Protein AF-A0A671Z4H8-F1 (afdb_monomer)

Mean predicted aligned error: 11.46 Å

Foldseek 3Di:
DPVPDDLVVVCVVVVHDSVLSVVQVVCCVVPVDSDDDDDPDDDDLDDPVLLVVLQVVCVVVVPDALVNSQVVSCVPPVRHDDSVVSVVSCVVVVNDDDDDDDDDDDDPVNVVVLVVVLVVCVPPDPVRVVVVVVVDPDPVVVVVVVVSVPD

Sequence (151 aa):
LLVGGRQSDVARELGVSQSVISRLASRHRTTGRVRDRPRSGAPRVTDRNDDQYLRTYALRHRYATATQLQAQLRDVRGTRVSRQTIRNRLHRFGLNARRPLQVTPLTPRHRRERLQWAQDHVTWTMQQWSTVLRAHTSAKAKLLLFFVVNI

InterPro domains:
  IPR002492 Transposase, Tc1-like [PF01498] (53-122)
  IPR009057 Homedomain-like superfamily [SSF46689] (4-94)

Organism: Sparus aurata (NCBI:txid8175)

Structure (mmCIF, N/CA/C/O backbone):
data_AF-A0A671Z4H8-F1
#
_entry.id   AF-A0A671Z4H8-F1
#
loop_
_atom_site.group_PDB
_atom_site.id
_atom_site.type_symbol
_atom_site.label_atom_id
_atom_site.label_alt_id
_atom_site.label_comp_id
_atom_site.label_asym_id
_atom_site.label_entity_id
_atom_site.label_seq_id
_atom_site.pdbx_PDB_ins_code
_atom_site.Cartn_x
_atom_site.Cartn_y
_atom_site.Cartn_z
_atom_site.occupancy
_atom_site.B_iso_or_equiv
_atom_site.auth_seq_id
_atom_site.auth_comp_id
_atom_site.auth_asym_id
_atom_site.auth_atom_id
_atom_site.pdbx_PDB_model_num
ATOM 1 N N . LEU A 1 1 ? -35.392 -28.231 21.458 1.00 50.38 1 LEU A N 1
ATOM 2 C CA . LEU A 1 1 ? -35.953 -26.998 22.057 1.00 50.38 1 LEU A CA 1
ATOM 3 C C . LEU A 1 1 ? -37.382 -27.317 22.443 1.00 50.38 1 LEU A C 1
ATOM 5 O O . LEU A 1 1 ? -38.138 -27.677 21.552 1.00 50.38 1 LEU A O 1
ATOM 9 N N . LEU A 1 2 ? -37.717 -27.268 23.733 1.00 51.25 2 LEU A N 1
ATOM 10 C CA . LEU A 1 2 ? -39.080 -27.480 24.226 1.00 51.25 2 LEU A CA 1
ATOM 11 C C . LEU A 1 2 ? -40.017 -26.463 23.561 1.00 51.25 2 LEU A C 1
ATOM 13 O O . LEU A 1 2 ? -40.032 -25.281 23.910 1.00 51.25 2 LEU A O 1
ATOM 17 N N . VAL A 1 3 ? -40.732 -26.909 22.531 1.00 57.41 3 VAL A N 1
ATOM 18 C CA . VAL A 1 3 ? -41.680 -26.086 21.782 1.00 57.41 3 VAL A CA 1
ATOM 19 C C . VAL A 1 3 ? -42.832 -25.758 22.732 1.00 57.41 3 VAL A C 1
ATOM 21 O O . VAL A 1 3 ? -43.538 -26.655 23.173 1.00 57.41 3 VAL A O 1
ATOM 24 N N . GLY A 1 4 ? -42.979 -24.480 23.094 1.00 67.38 4 GLY A N 1
ATOM 25 C CA . GLY A 1 4 ? -44.056 -23.997 23.971 1.00 67.38 4 GLY A CA 1
ATOM 26 C C . GLY A 1 4 ? -43.717 -23.856 25.463 1.00 67.38 4 GLY A C 1
ATOM 27 O O . GLY A 1 4 ? -44.588 -23.457 26.231 1.00 67.38 4 GLY A O 1
ATOM 28 N N . GLY A 1 5 ? -42.478 -24.125 25.893 1.00 76.12 5 GLY A N 1
ATOM 29 C CA . GLY A 1 5 ? -42.058 -23.919 27.289 1.00 76.12 5 GLY A CA 1
ATOM 30 C C . GLY A 1 5 ? -41.929 -22.438 27.685 1.00 76.12 5 GLY A C 1
ATOM 31 O O . GLY A 1 5 ? -41.620 -21.580 26.851 1.00 76.12 5 GLY A O 1
ATOM 32 N N . ARG A 1 6 ? -42.127 -22.111 28.973 1.00 88.12 6 ARG A N 1
ATOM 33 C CA . ARG A 1 6 ? -41.884 -20.750 29.489 1.00 88.12 6 ARG A CA 1
ATOM 34 C C . ARG A 1 6 ? -40.391 -20.421 29.394 1.00 88.12 6 ARG A C 1
ATOM 36 O O . ARG A 1 6 ? -39.534 -21.254 29.679 1.00 88.12 6 ARG A O 1
ATOM 43 N N . GLN A 1 7 ? -40.059 -19.174 29.049 1.00 89.81 7 GLN A N 1
ATOM 44 C CA . GLN A 1 7 ? -38.661 -18.735 28.892 1.00 89.81 7 GLN A CA 1
ATOM 45 C C . GLN A 1 7 ? -37.812 -18.938 30.159 1.00 89.81 7 GLN A C 1
ATOM 47 O O . GLN A 1 7 ? -36.605 -19.129 30.055 1.00 89.81 7 GLN A O 1
ATOM 52 N N . SER A 1 8 ? -38.432 -18.894 31.341 1.00 90.44 8 SER A N 1
ATOM 53 C CA . SER A 1 8 ? -37.797 -19.154 32.637 1.00 90.44 8 SER A CA 1
ATOM 54 C C . SER A 1 8 ? -37.326 -20.600 32.799 1.00 90.44 8 SER A C 1
ATOM 56 O O . SER A 1 8 ? -36.265 -20.827 33.372 1.00 90.44 8 SER A O 1
ATOM 58 N N . ASP A 1 9 ? -38.079 -21.569 32.277 1.00 91.44 9 ASP A N 1
ATOM 59 C CA . ASP A 1 9 ? -37.725 -22.988 32.371 1.00 91.44 9 ASP A CA 1
ATOM 60 C C . ASP A 1 9 ? -36.541 -23.304 31.462 1.00 91.44 9 ASP A C 1
ATOM 62 O O . ASP A 1 9 ? -35.562 -23.896 31.907 1.00 91.44 9 ASP A O 1
ATOM 66 N N . VAL A 1 10 ? -36.575 -22.770 30.238 1.00 89.31 10 VAL A N 1
ATOM 67 C CA . VAL A 1 10 ? -35.461 -22.846 29.283 1.00 89.31 10 VAL A CA 1
ATOM 68 C C . VAL A 1 10 ? -34.204 -22.169 29.841 1.00 89.31 10 VAL A C 1
ATOM 70 O O . VAL A 1 10 ? -33.095 -22.662 29.665 1.00 89.31 10 VAL A O 1
ATOM 73 N N . ALA A 1 11 ? -34.359 -21.035 30.531 1.00 92.00 11 ALA A N 1
ATOM 74 C CA . ALA A 1 11 ? -33.248 -20.326 31.160 1.00 92.00 11 ALA A CA 1
ATOM 75 C C . ALA A 1 11 ? -32.591 -21.155 32.278 1.00 92.00 11 ALA A C 1
ATOM 77 O O . ALA A 1 11 ? -31.366 -21.252 32.328 1.00 92.00 11 ALA A O 1
ATOM 78 N N . ARG A 1 12 ? -33.405 -21.789 33.134 1.00 92.44 12 ARG A N 1
ATOM 79 C CA . ARG A 1 12 ? -32.951 -22.665 34.223 1.00 92.44 12 ARG A CA 1
ATOM 80 C C . ARG A 1 12 ? -32.255 -23.922 33.702 1.00 92.44 12 ARG A C 1
ATOM 82 O O . ARG A 1 12 ? -31.196 -24.262 34.213 1.00 92.44 12 ARG A O 1
ATOM 89 N N . GLU A 1 13 ? -32.814 -24.570 32.683 1.00 92.50 13 GLU A N 1
ATOM 90 C CA . GLU A 1 13 ? -32.231 -25.758 32.043 1.00 92.50 13 GLU A CA 1
ATOM 91 C C . GLU A 1 13 ? -30.858 -25.460 31.420 1.00 92.50 13 GLU A C 1
ATOM 93 O O . GLU A 1 13 ? -29.926 -26.247 31.549 1.00 92.50 13 GLU A O 1
ATOM 98 N N . LEU A 1 14 ? -30.713 -24.291 30.787 1.00 90.88 14 LEU A N 1
ATOM 99 C CA . LEU A 1 14 ? -29.473 -23.871 30.128 1.00 90.88 14 LEU A CA 1
ATOM 100 C C . LEU A 1 14 ? -28.490 -23.137 31.057 1.00 90.88 14 LEU A C 1
ATOM 102 O O . LEU A 1 14 ? -27.421 -22.735 30.601 1.00 90.88 14 LEU A O 1
ATOM 106 N N . GLY A 1 15 ? -28.841 -22.914 32.328 1.00 94.25 15 GLY A N 1
ATOM 107 C CA . GLY A 1 15 ? -27.993 -22.194 33.284 1.00 94.25 15 GLY A CA 1
ATOM 108 C C . GLY A 1 15 ? -27.710 -20.733 32.904 1.00 94.25 15 GLY A C 1
ATOM 109 O O . GLY A 1 15 ? -26.665 -20.191 33.257 1.00 94.25 15 GLY A O 1
ATOM 110 N N . VAL A 1 16 ? -28.614 -20.079 32.168 1.00 94.25 16 VAL A N 1
ATOM 111 C CA . VAL A 1 16 ? -28.474 -18.677 31.730 1.00 94.25 16 VAL A CA 1
ATOM 112 C C . VAL A 1 16 ? -29.587 -17.808 32.306 1.00 94.25 16 VAL A C 1
ATOM 114 O O . VAL A 1 16 ? -30.641 -18.293 32.701 1.00 94.25 16 VAL A O 1
ATOM 117 N N . SER A 1 17 ? -29.403 -16.485 32.325 1.00 95.44 17 SER A N 1
ATOM 118 C CA . SER A 1 17 ? -30.490 -15.593 32.752 1.00 95.44 17 SER A CA 1
ATOM 119 C C . SER A 1 17 ? -31.652 -15.593 31.749 1.00 95.44 17 SER A C 1
ATOM 121 O O . SER A 1 17 ? -31.445 -15.602 30.531 1.00 95.44 17 SER A O 1
ATOM 123 N N . GLN A 1 18 ? -32.888 -15.469 32.244 1.00 94.62 18 GLN A N 1
ATOM 124 C CA . GLN A 1 18 ? -34.078 -15.336 31.391 1.00 94.62 18 GLN A CA 1
ATOM 125 C C . GLN A 1 18 ? -33.963 -14.148 30.417 1.00 94.62 18 GLN A C 1
ATOM 127 O O . GLN A 1 18 ? -34.436 -14.230 29.282 1.00 94.62 18 GLN A O 1
ATOM 132 N N . SER A 1 19 ? -33.242 -13.087 30.800 1.00 95.12 19 SER A N 1
ATOM 133 C CA . SER A 1 19 ? -32.981 -11.934 29.932 1.00 95.12 19 SER A CA 1
ATOM 134 C C . SER A 1 19 ? -32.207 -12.299 28.656 1.00 95.12 19 SER A C 1
ATOM 136 O O . SER A 1 19 ? -32.426 -11.692 27.607 1.00 95.12 19 SER A O 1
ATOM 138 N N . VAL A 1 20 ? -31.318 -13.300 28.705 1.00 93.31 20 VAL A N 1
ATOM 139 C CA . VAL A 1 20 ? -30.596 -13.809 27.526 1.00 93.31 20 VAL A CA 1
ATOM 140 C C . VAL A 1 20 ? -31.568 -14.523 26.591 1.00 93.31 20 VAL A C 1
ATOM 142 O O . VAL A 1 20 ? -31.599 -14.205 25.402 1.00 93.31 20 VAL A O 1
ATOM 145 N N . ILE A 1 21 ? -32.422 -15.400 27.128 1.00 93.19 21 ILE A N 1
ATOM 146 C CA . ILE A 1 21 ? -33.457 -16.105 26.357 1.00 93.19 21 ILE A CA 1
ATOM 147 C C . ILE A 1 21 ? -34.421 -15.111 25.702 1.00 93.19 21 ILE A C 1
ATOM 149 O O . ILE A 1 21 ? -34.681 -15.209 24.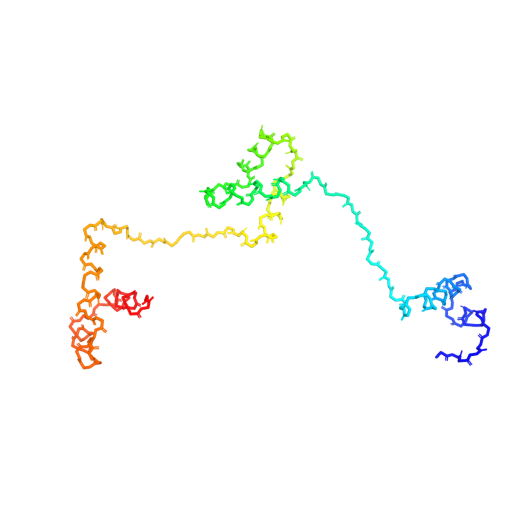505 1.00 93.19 21 ILE A O 1
ATOM 153 N N . SER A 1 22 ? -34.881 -14.099 26.443 1.00 93.12 22 SER A N 1
ATOM 154 C CA . SER A 1 22 ? -35.756 -13.046 25.916 1.00 93.12 22 SER A CA 1
ATOM 155 C C . SER A 1 22 ? -35.089 -12.249 24.788 1.00 93.12 22 SER A C 1
ATOM 157 O O . SER A 1 22 ? -35.673 -12.089 23.713 1.00 93.12 22 SER A O 1
ATOM 159 N N . ARG A 1 23 ? -33.831 -11.808 24.965 1.00 93.00 23 ARG A N 1
ATOM 160 C CA . ARG A 1 23 ? -33.081 -11.090 23.916 1.00 93.00 23 ARG A CA 1
ATOM 161 C C . ARG A 1 23 ? -32.864 -11.952 22.671 1.00 93.00 23 ARG A C 1
ATOM 163 O O . ARG A 1 23 ? -33.007 -11.439 21.561 1.00 93.00 23 ARG A O 1
ATOM 170 N N . LEU A 1 24 ? -32.545 -13.238 22.831 1.00 92.44 24 LEU A N 1
ATOM 171 C CA . LEU A 1 24 ? -32.366 -14.168 21.710 1.00 92.44 24 LEU A CA 1
ATOM 172 C C . LEU A 1 24 ? -33.690 -14.449 20.993 1.00 92.44 24 LEU A C 1
ATOM 174 O O . LEU A 1 24 ? -33.726 -14.396 19.768 1.00 92.44 24 LEU A O 1
ATOM 178 N N . ALA A 1 25 ? -34.784 -14.663 21.728 1.00 91.25 25 ALA A N 1
ATOM 179 C CA . ALA A 1 25 ? -36.113 -14.879 21.162 1.00 91.25 25 ALA A CA 1
ATOM 180 C C . ALA A 1 25 ? -36.633 -13.641 20.416 1.00 91.25 25 ALA A C 1
ATOM 182 O O . ALA A 1 25 ? -37.202 -13.762 19.333 1.00 91.25 25 ALA A O 1
ATOM 183 N N . SER A 1 26 ? -36.429 -12.440 20.963 1.00 92.38 26 SER A N 1
ATOM 184 C CA . SER A 1 26 ? -36.749 -11.179 20.282 1.00 92.38 26 SER A CA 1
ATOM 185 C C . SER A 1 26 ? -35.899 -10.999 19.024 1.00 92.38 26 SER A C 1
ATOM 187 O O . SER A 1 26 ? -36.437 -10.743 17.952 1.00 92.38 26 SER A O 1
ATOM 189 N N . ARG A 1 27 ? -34.582 -11.238 19.108 1.00 91.56 27 ARG A N 1
ATOM 190 C CA . ARG A 1 27 ? -33.682 -11.194 17.945 1.00 91.56 27 ARG A CA 1
ATOM 191 C C . ARG A 1 27 ? -34.110 -12.180 16.856 1.00 91.56 27 ARG A C 1
ATOM 193 O O . ARG A 1 27 ? -34.147 -11.803 15.685 1.00 91.56 27 ARG A O 1
ATOM 200 N N . HIS A 1 28 ? -34.442 -13.411 17.234 1.00 92.38 28 HIS A N 1
ATOM 201 C CA . HIS A 1 28 ? -34.892 -14.445 16.311 1.00 92.38 28 HIS A CA 1
ATOM 202 C C . HIS A 1 28 ? -36.211 -14.062 15.636 1.00 92.38 28 HIS A C 1
ATOM 204 O O . HIS A 1 28 ? -36.308 -14.173 14.422 1.00 92.38 28 HIS A O 1
ATOM 210 N N . ARG A 1 29 ? -37.187 -13.530 16.382 1.00 92.38 29 ARG A N 1
ATOM 211 C CA . ARG A 1 29 ? -38.451 -13.040 15.806 1.00 92.38 29 ARG A CA 1
ATOM 212 C C . ARG A 1 29 ? -38.242 -11.919 14.786 1.00 92.38 29 ARG A C 1
ATOM 214 O O . ARG A 1 29 ? -38.885 -11.930 13.749 1.00 92.38 29 ARG A O 1
ATOM 221 N N . THR A 1 30 ? -37.329 -10.982 15.048 1.00 92.69 30 THR A N 1
ATOM 222 C CA . THR A 1 30 ? -37.086 -9.847 14.139 1.00 92.69 30 THR A CA 1
ATOM 223 C C . THR A 1 30 ? -36.199 -10.200 12.941 1.00 92.69 30 THR A C 1
ATOM 225 O O . THR A 1 30 ? -36.387 -9.654 11.863 1.00 92.69 30 THR A O 1
ATOM 228 N N . THR A 1 31 ? -35.188 -11.060 13.116 1.00 90.94 31 THR A N 1
ATOM 229 C CA . THR A 1 31 ? -34.146 -11.297 12.088 1.00 90.94 31 THR A CA 1
ATOM 230 C C . THR A 1 31 ? -34.029 -12.737 11.595 1.00 90.94 31 THR A C 1
ATOM 232 O O . THR A 1 31 ? -33.198 -13.011 10.733 1.00 90.94 31 THR A O 1
ATOM 235 N N . GLY A 1 32 ? -34.793 -13.675 12.158 1.00 93.00 32 GLY A N 1
ATOM 236 C CA . GLY A 1 32 ? -34.707 -15.108 11.852 1.00 93.00 32 GLY A CA 1
ATOM 237 C C . GLY A 1 32 ? -33.377 -15.760 12.245 1.00 93.00 32 GLY A C 1
ATOM 238 O O . GLY A 1 32 ? -33.100 -16.891 11.860 1.00 93.00 32 GLY A O 1
ATOM 239 N N . ARG A 1 33 ? -32.496 -15.048 12.962 1.00 90.75 33 ARG A N 1
ATOM 240 C CA . ARG A 1 33 ? -31.133 -15.499 13.272 1.00 90.75 33 ARG A CA 1
ATOM 241 C C . ARG A 1 33 ? -30.803 -15.282 14.741 1.00 90.75 33 ARG A C 1
ATOM 243 O O . ARG A 1 33 ? -31.097 -14.237 15.315 1.00 90.75 33 ARG A O 1
ATOM 250 N N . VAL A 1 34 ? -30.126 -16.269 15.324 1.00 89.50 34 VAL A N 1
ATOM 251 C CA . VAL A 1 34 ? -29.651 -16.241 16.721 1.00 89.50 34 VAL A CA 1
ATOM 252 C C . VAL A 1 34 ? -28.143 -15.967 16.805 1.00 89.50 34 VAL A C 1
ATOM 254 O O . VAL A 1 34 ? -27.646 -15.558 17.850 1.00 89.50 34 VAL A O 1
ATOM 257 N N . ARG A 1 35 ? -27.421 -16.127 15.685 1.00 89.81 35 ARG A N 1
ATOM 258 C CA . ARG A 1 35 ? -25.970 -15.917 15.595 1.00 89.81 35 ARG A CA 1
ATOM 259 C C . ARG A 1 35 ? -25.573 -14.492 15.979 1.00 89.81 35 ARG A C 1
ATOM 261 O O . ARG A 1 35 ? -26.336 -13.537 15.794 1.00 89.81 35 ARG A O 1
ATOM 268 N N . ASP A 1 36 ? -24.349 -14.364 16.473 1.00 89.19 36 ASP A N 1
ATOM 269 C CA . ASP A 1 36 ? -23.763 -13.066 16.768 1.00 89.19 36 ASP A CA 1
ATOM 270 C C . ASP A 1 36 ? -23.644 -12.206 15.513 1.00 89.19 36 ASP A C 1
ATOM 272 O O . ASP A 1 36 ? -23.330 -12.677 14.417 1.00 89.19 36 ASP A O 1
ATOM 276 N N . ARG A 1 37 ? -23.917 -10.913 15.689 1.00 86.81 37 ARG A N 1
ATOM 277 C CA . ARG A 1 37 ? -23.733 -9.923 14.633 1.00 86.81 37 ARG A CA 1
ATOM 278 C C . ARG A 1 37 ? -22.259 -9.524 14.577 1.00 86.81 37 ARG A C 1
ATOM 280 O O . ARG A 1 37 ? -21.631 -9.409 15.634 1.00 86.81 37 ARG A O 1
ATOM 287 N N . PRO A 1 38 ? -21.713 -9.255 13.379 1.00 89.81 38 PRO A N 1
ATOM 288 C CA . PRO A 1 38 ? -20.407 -8.629 13.263 1.00 89.81 38 PRO A CA 1
ATOM 289 C C . PRO A 1 38 ? -20.363 -7.354 14.107 1.00 89.81 38 PRO A C 1
ATOM 291 O O . PRO A 1 38 ? -21.267 -6.521 14.040 1.00 89.81 38 PRO A O 1
ATOM 294 N N . ARG A 1 39 ? -19.320 -7.219 14.925 1.00 92.12 39 ARG A N 1
ATOM 295 C CA . ARG A 1 39 ? -19.067 -5.986 15.674 1.00 92.12 39 ARG A CA 1
ATOM 296 C C . ARG A 1 39 ? -18.471 -4.949 14.721 1.00 92.12 39 ARG A C 1
ATOM 298 O O . ARG A 1 39 ? -17.682 -5.311 13.852 1.00 92.12 39 ARG A O 1
ATOM 305 N N . SER A 1 40 ? -18.801 -3.672 14.912 1.00 89.69 40 SER A N 1
ATOM 306 C CA . SER A 1 40 ? -18.345 -2.571 14.045 1.00 89.69 40 SER A CA 1
ATOM 307 C C . SER A 1 40 ? -16.817 -2.420 13.990 1.00 89.69 40 SER A C 1
ATOM 309 O O . SER A 1 40 ? -16.283 -1.926 13.001 1.00 89.69 40 SER A O 1
ATOM 311 N N . GLY A 1 41 ? -16.109 -2.892 15.022 1.00 91.38 41 GLY A N 1
ATOM 312 C CA . GLY A 1 41 ? -14.654 -2.780 15.127 1.00 91.38 41 GLY A CA 1
ATOM 313 C C . GLY A 1 41 ? -14.181 -1.339 15.341 1.00 91.38 41 GLY A C 1
ATOM 314 O O . GLY A 1 41 ? -14.982 -0.415 15.467 1.00 91.38 41 GLY A O 1
ATOM 315 N N . ALA A 1 42 ? -12.861 -1.155 15.408 1.00 90.81 42 ALA A N 1
ATOM 316 C CA . ALA A 1 42 ? -12.258 0.169 15.525 1.00 90.81 42 ALA A CA 1
ATOM 317 C C . ALA A 1 42 ? -12.279 0.913 14.172 1.00 90.81 42 ALA A C 1
ATOM 319 O O . ALA A 1 42 ? -12.040 0.284 13.130 1.00 90.81 42 ALA A O 1
ATOM 320 N N . PRO A 1 43 ? -12.503 2.242 14.167 1.00 91.00 43 PRO A N 1
ATOM 321 C CA . PRO A 1 43 ? -12.365 3.057 12.968 1.00 91.00 43 PRO A CA 1
ATOM 322 C C . PRO A 1 43 ? -10.967 2.949 12.353 1.00 91.00 43 PRO A C 1
ATOM 324 O O . PRO A 1 43 ? -9.964 2.706 13.026 1.00 91.00 43 PRO A O 1
ATOM 327 N N . ARG A 1 44 ? -10.895 3.136 11.036 1.00 92.38 44 ARG A N 1
ATOM 328 C CA . ARG A 1 44 ? -9.632 3.099 10.294 1.00 92.38 44 ARG A CA 1
ATOM 329 C C . ARG A 1 44 ? -8.953 4.463 10.357 1.00 92.38 44 ARG A C 1
ATOM 331 O O . ARG A 1 44 ? -9.613 5.476 10.195 1.00 92.38 44 ARG A O 1
ATOM 338 N N . VAL A 1 45 ? -7.625 4.460 10.479 1.00 95.00 45 VAL A N 1
ATOM 339 C CA . VAL A 1 45 ? -6.797 5.679 10.357 1.00 95.00 45 VAL A CA 1
ATOM 340 C C . VAL A 1 45 ? -6.719 6.182 8.908 1.00 95.00 45 VAL A C 1
ATOM 342 O O . VAL A 1 45 ? -6.533 7.362 8.669 1.00 95.00 45 VAL A O 1
ATOM 345 N N . THR A 1 46 ? -6.830 5.269 7.943 1.00 95.31 46 THR A N 1
ATOM 346 C CA . THR A 1 46 ? -6.744 5.544 6.499 1.00 95.31 46 THR A CA 1
ATOM 347 C C . THR A 1 46 ? -8.130 5.616 5.887 1.00 95.31 46 THR A C 1
ATOM 349 O O . THR A 1 46 ? -8.969 4.749 6.167 1.00 95.31 46 THR A O 1
ATOM 352 N N . ASP A 1 47 ? -8.338 6.612 5.029 1.00 95.75 47 ASP A N 1
ATOM 353 C CA . ASP A 1 47 ? -9.556 6.773 4.242 1.00 95.75 47 ASP A CA 1
ATOM 354 C C . ASP A 1 47 ? -9.442 6.119 2.846 1.00 95.75 47 ASP A C 1
ATOM 356 O O . ASP A 1 47 ? -8.450 5.471 2.496 1.00 95.75 47 ASP A O 1
ATOM 360 N N . ARG A 1 48 ? -10.494 6.254 2.029 1.00 96.12 48 ARG A N 1
ATOM 361 C CA . ARG A 1 48 ? -10.522 5.707 0.661 1.00 96.12 48 ARG A CA 1
ATOM 362 C C . ARG A 1 48 ? -9.485 6.368 -0.252 1.00 96.12 48 ARG A C 1
ATOM 364 O O . ARG A 1 48 ? -8.926 5.702 -1.122 1.00 96.12 48 ARG A O 1
ATOM 371 N N . ASN A 1 49 ? -9.248 7.662 -0.077 1.00 96.88 49 ASN A N 1
ATOM 372 C CA . ASN A 1 49 ? -8.342 8.435 -0.912 1.00 96.88 49 ASN A CA 1
ATOM 373 C C . ASN A 1 49 ? -6.879 8.116 -0.571 1.00 96.88 49 ASN A C 1
ATOM 375 O O . ASN A 1 49 ? -6.036 8.116 -1.464 1.00 96.88 49 ASN A O 1
ATOM 379 N N . ASP A 1 50 ? -6.561 7.852 0.694 1.00 97.06 50 ASP A N 1
ATOM 380 C CA . ASP A 1 50 ? -5.257 7.372 1.154 1.00 97.06 50 ASP A CA 1
ATOM 381 C C . ASP A 1 50 ? -4.967 5.997 0.555 1.00 97.06 50 ASP A C 1
ATOM 383 O O . ASP A 1 50 ? -3.924 5.789 -0.064 1.00 97.06 50 ASP A O 1
ATOM 387 N N . ASP A 1 51 ? -5.923 5.069 0.672 1.00 96.94 51 ASP A N 1
ATOM 388 C CA . ASP A 1 51 ? -5.803 3.718 0.124 1.00 96.94 51 ASP A CA 1
ATOM 389 C C . ASP A 1 51 ? -5.604 3.760 -1.411 1.00 96.94 51 ASP A C 1
ATOM 391 O O . ASP A 1 51 ? -4.765 3.034 -1.956 1.00 96.94 51 ASP A O 1
ATOM 395 N N . GLN A 1 52 ? -6.308 4.657 -2.114 1.00 97.50 52 GLN A N 1
ATOM 396 C CA . GLN A 1 52 ? -6.149 4.850 -3.558 1.00 97.50 52 GLN A CA 1
ATOM 397 C C . GLN A 1 52 ? -4.795 5.476 -3.931 1.00 97.50 52 GLN A C 1
ATOM 399 O O . GLN A 1 52 ? -4.179 5.062 -4.923 1.00 97.50 52 GLN A O 1
ATOM 404 N N . TYR A 1 53 ? -4.312 6.441 -3.144 1.00 97.19 53 TYR A N 1
ATOM 405 C CA . TYR A 1 53 ? -2.982 7.023 -3.319 1.00 97.19 53 TYR A CA 1
ATOM 406 C C . TYR A 1 53 ? -1.900 5.953 -3.163 1.00 97.19 53 TYR A C 1
ATOM 408 O O . TYR A 1 53 ? -1.072 5.789 -4.058 1.00 97.19 53 TYR A O 1
ATOM 416 N N . LEU A 1 54 ? -1.962 5.155 -2.091 1.00 97.12 54 LEU A N 1
ATOM 417 C CA . LEU A 1 54 ? -1.015 4.067 -1.837 1.00 97.12 54 LEU A CA 1
ATOM 418 C C . LEU A 1 54 ? -0.984 3.055 -2.982 1.00 97.12 54 LEU A C 1
ATOM 420 O O . LEU A 1 54 ? 0.096 2.682 -3.44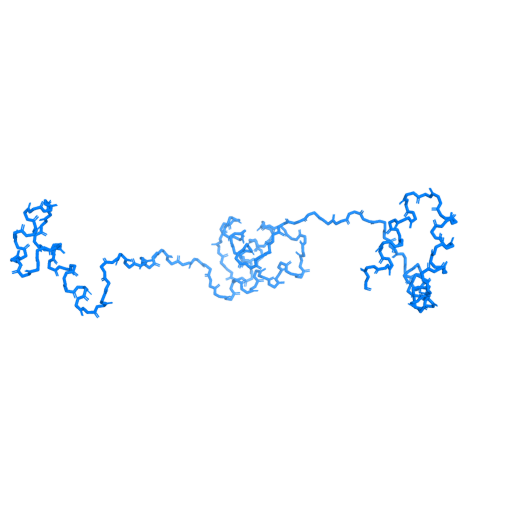1 1.00 97.12 54 LEU A O 1
ATOM 424 N N . ARG A 1 55 ? -2.155 2.642 -3.481 1.00 97.31 55 ARG A N 1
ATOM 425 C CA . ARG A 1 55 ? -2.256 1.723 -4.622 1.00 97.31 55 ARG A CA 1
ATOM 426 C C . ARG A 1 55 ? -1.598 2.307 -5.869 1.00 97.31 55 ARG A C 1
ATOM 428 O O . ARG A 1 55 ? -0.795 1.639 -6.515 1.00 97.31 55 ARG A O 1
ATOM 435 N N . THR A 1 56 ? -1.934 3.549 -6.207 1.00 97.38 56 THR A N 1
ATOM 436 C CA . THR A 1 56 ? -1.430 4.213 -7.417 1.00 97.38 56 THR A CA 1
ATOM 437 C C . THR A 1 56 ? 0.078 4.430 -7.336 1.00 97.38 56 THR A C 1
ATOM 439 O O . THR A 1 56 ? 0.798 4.128 -8.287 1.00 97.38 56 THR A O 1
ATOM 442 N N . TYR A 1 57 ? 0.568 4.891 -6.185 1.00 96.81 57 TYR A N 1
ATOM 443 C CA . TYR A 1 57 ? 1.988 5.114 -5.947 1.00 96.81 57 TYR A CA 1
ATOM 444 C C . TYR A 1 57 ? 2.784 3.807 -6.044 1.00 96.81 57 TYR A C 1
ATOM 446 O O . TYR A 1 57 ? 3.779 3.749 -6.761 1.00 96.81 57 TYR A O 1
ATOM 454 N N . ALA A 1 58 ? 2.314 2.731 -5.402 1.00 95.81 58 ALA A N 1
ATOM 455 C CA . ALA A 1 58 ? 2.963 1.419 -5.462 1.00 95.81 58 ALA A CA 1
ATOM 456 C C . ALA A 1 58 ? 3.013 0.839 -6.887 1.00 95.81 58 ALA A C 1
ATOM 458 O O . ALA A 1 58 ? 3.997 0.207 -7.268 1.00 95.81 58 ALA A O 1
ATOM 459 N N . LEU A 1 59 ? 1.966 1.053 -7.691 1.00 95.44 59 LEU A N 1
ATOM 460 C CA . LEU A 1 59 ? 1.926 0.582 -9.077 1.00 95.44 59 LEU A CA 1
ATOM 461 C C . LEU A 1 59 ? 2.891 1.346 -9.989 1.00 95.44 59 LEU A C 1
ATOM 463 O O . LEU A 1 59 ? 3.486 0.733 -10.876 1.00 95.44 59 LEU A O 1
ATOM 467 N N . ARG A 1 60 ? 3.063 2.655 -9.761 1.00 95.88 60 ARG A N 1
ATOM 468 C CA . ARG A 1 60 ? 4.020 3.500 -10.494 1.00 95.88 60 ARG A CA 1
ATOM 469 C C . ARG A 1 60 ? 5.462 3.224 -10.073 1.00 95.88 60 ARG A C 1
ATOM 471 O O . ARG A 1 60 ? 6.344 3.122 -10.918 1.00 95.88 60 ARG A O 1
ATOM 478 N N . HIS A 1 61 ? 5.692 3.041 -8.777 1.00 94.00 61 HIS A N 1
ATOM 479 C CA . HIS A 1 61 ? 7.012 2.825 -8.193 1.00 94.00 61 HIS A CA 1
ATOM 480 C C . HIS A 1 61 ? 7.104 1.419 -7.598 1.00 94.00 61 HIS A C 1
ATOM 482 O O . HIS A 1 61 ? 7.117 1.241 -6.382 1.00 94.00 61 HIS A O 1
ATOM 488 N N . ARG A 1 62 ? 7.195 0.400 -8.463 1.00 91.38 62 ARG A N 1
ATOM 489 C CA . ARG A 1 62 ? 7.151 -1.019 -8.051 1.00 91.38 62 ARG A CA 1
ATOM 490 C C . ARG A 1 62 ? 8.237 -1.450 -7.058 1.00 91.38 62 ARG A C 1
ATOM 492 O O . ARG A 1 62 ? 8.067 -2.469 -6.397 1.00 91.38 62 ARG A O 1
ATOM 499 N N . TYR A 1 63 ? 9.329 -0.693 -6.950 1.00 91.56 63 TYR A N 1
ATOM 500 C CA . TYR A 1 63 ? 10.432 -0.953 -6.017 1.00 91.56 63 TYR A CA 1
ATOM 501 C C . TYR A 1 63 ? 10.370 -0.111 -4.737 1.00 91.56 63 TYR A C 1
ATOM 503 O O . TYR A 1 63 ? 11.239 -0.244 -3.877 1.00 91.56 63 TYR A O 1
ATOM 511 N N . ALA A 1 64 ? 9.367 0.759 -4.598 1.00 93.69 64 ALA A N 1
ATOM 512 C CA . ALA A 1 64 ? 9.243 1.603 -3.424 1.00 93.69 64 ALA A CA 1
ATOM 513 C C . ALA A 1 64 ? 8.939 0.765 -2.174 1.00 93.69 64 ALA A C 1
ATOM 515 O O . ALA A 1 64 ? 8.084 -0.123 -2.159 1.00 93.69 64 ALA A O 1
ATOM 516 N N . THR A 1 65 ? 9.655 1.062 -1.097 1.00 94.81 65 THR A N 1
ATOM 517 C CA . THR A 1 65 ? 9.525 0.361 0.180 1.00 94.81 65 THR A CA 1
ATOM 518 C C . THR A 1 65 ? 8.341 0.887 0.987 1.00 94.81 65 THR A C 1
ATOM 520 O O . THR A 1 65 ? 7.923 2.036 0.849 1.00 94.81 65 THR A O 1
ATOM 523 N N . ALA A 1 66 ? 7.840 0.079 1.926 1.00 96.06 66 ALA A N 1
ATOM 524 C CA . ALA A 1 66 ? 6.786 0.517 2.845 1.00 96.06 66 ALA A CA 1
ATOM 525 C C . ALA A 1 66 ? 7.180 1.771 3.656 1.00 96.06 66 ALA A C 1
ATOM 527 O O . ALA A 1 66 ? 6.310 2.566 3.995 1.00 96.06 66 ALA A O 1
ATOM 528 N N . THR A 1 67 ? 8.472 1.960 3.949 1.00 97.00 67 THR A N 1
ATOM 529 C CA . THR A 1 67 ? 8.989 3.161 4.627 1.00 97.00 67 THR A CA 1
ATOM 530 C C . THR A 1 67 ? 8.875 4.397 3.735 1.00 97.00 67 THR A C 1
ATOM 532 O O . THR A 1 67 ? 8.414 5.437 4.192 1.00 97.00 67 THR A O 1
ATOM 535 N N . GLN A 1 68 ? 9.234 4.279 2.453 1.00 97.12 68 GLN A N 1
ATOM 536 C CA . GLN A 1 68 ? 9.075 5.371 1.490 1.00 97.12 68 GLN A CA 1
ATOM 537 C C . GLN A 1 68 ? 7.598 5.717 1.300 1.00 97.12 68 GLN A C 1
ATOM 539 O O . GLN A 1 68 ? 7.241 6.883 1.402 1.00 97.12 68 GLN A O 1
ATOM 544 N N . LEU A 1 69 ? 6.718 4.722 1.126 1.00 97.00 69 LEU A N 1
ATOM 545 C CA . LEU A 1 69 ? 5.276 4.974 1.016 1.00 97.00 69 LEU A CA 1
ATOM 546 C C . LEU A 1 69 ? 4.694 5.624 2.275 1.00 97.00 69 LEU A C 1
ATOM 548 O O . LEU A 1 69 ? 3.828 6.483 2.165 1.00 97.00 69 LEU A O 1
ATOM 552 N N . GLN A 1 70 ? 5.158 5.232 3.462 1.00 97.81 70 GLN A N 1
ATOM 553 C CA . GLN A 1 70 ? 4.739 5.843 4.723 1.00 97.81 70 GLN A CA 1
ATOM 554 C C . GLN A 1 70 ? 5.128 7.326 4.785 1.00 97.81 70 GLN A C 1
ATOM 556 O O . GLN A 1 70 ? 4.288 8.153 5.130 1.00 97.81 70 GLN A O 1
ATOM 561 N N . ALA A 1 71 ? 6.381 7.654 4.451 1.00 97.69 71 ALA A N 1
ATOM 562 C CA . ALA A 1 71 ? 6.855 9.036 4.412 1.00 97.69 71 ALA A CA 1
ATOM 563 C C . ALA A 1 71 ? 6.068 9.848 3.376 1.00 97.69 71 ALA A C 1
ATOM 565 O O . ALA A 1 71 ? 5.478 10.863 3.712 1.00 97.69 71 ALA A O 1
ATOM 566 N N . GLN A 1 72 ? 5.936 9.328 2.156 1.00 97.19 72 GLN A N 1
ATOM 567 C CA . GLN A 1 72 ? 5.215 9.991 1.071 1.00 97.19 72 GLN A CA 1
ATOM 568 C C . GLN A 1 72 ? 3.728 10.191 1.374 1.00 97.19 72 GLN A C 1
ATOM 570 O O . GLN A 1 72 ? 3.173 11.232 1.043 1.00 97.19 72 GLN A O 1
ATOM 575 N N . LEU A 1 73 ? 3.065 9.222 2.014 1.00 97.19 73 LEU A N 1
ATOM 576 C CA . LEU A 1 73 ? 1.675 9.389 2.439 1.00 97.19 73 LEU A CA 1
ATOM 577 C C . LEU A 1 73 ? 1.558 10.499 3.487 1.00 97.19 73 LEU A C 1
ATOM 579 O O . LEU A 1 73 ? 0.665 11.335 3.390 1.00 97.19 73 LEU A O 1
ATOM 583 N N . ARG A 1 74 ? 2.469 10.532 4.463 1.00 97.38 74 ARG A N 1
ATOM 584 C CA . ARG A 1 74 ? 2.494 11.592 5.472 1.00 97.38 74 ARG A CA 1
ATOM 585 C C . ARG A 1 74 ? 2.737 12.959 4.836 1.00 97.38 74 ARG A C 1
ATOM 587 O O . ARG A 1 74 ? 2.065 13.908 5.211 1.00 97.38 74 ARG A O 1
ATOM 594 N N . ASP A 1 75 ? 3.664 13.055 3.895 1.00 97.12 75 ASP A N 1
ATOM 595 C CA . ASP A 1 75 ? 4.063 14.334 3.309 1.00 97.12 75 ASP A CA 1
ATOM 596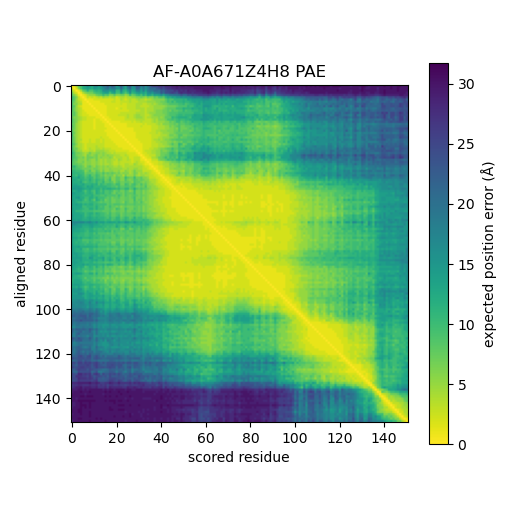 C C . ASP A 1 75 ? 2.977 14.881 2.357 1.00 97.12 75 ASP A C 1
ATOM 598 O O . ASP A 1 75 ? 2.703 16.076 2.364 1.00 97.12 75 ASP A O 1
ATOM 602 N N . VAL A 1 76 ? 2.294 14.017 1.592 1.00 96.25 76 VAL A N 1
ATOM 603 C CA . VAL A 1 76 ? 1.243 14.429 0.636 1.00 96.25 76 VAL A CA 1
ATOM 604 C C . VAL A 1 76 ? -0.133 14.578 1.289 1.00 96.25 76 VAL A C 1
ATOM 606 O O . VAL A 1 76 ? -0.926 15.421 0.877 1.00 96.25 76 VAL A O 1
ATOM 609 N N . ARG A 1 77 ? -0.464 13.729 2.269 1.00 95.56 77 ARG A N 1
ATOM 610 C CA . ARG A 1 77 ? -1.821 13.633 2.841 1.00 95.56 77 ARG A CA 1
ATOM 611 C C . ARG A 1 77 ? -1.900 13.994 4.317 1.00 95.56 77 ARG A C 1
ATOM 613 O O . ARG A 1 77 ? -2.998 14.070 4.852 1.00 95.56 77 ARG A O 1
ATOM 620 N N . GLY A 1 78 ? -0.772 14.176 4.999 1.00 95.75 78 GLY A N 1
ATOM 621 C CA . GLY A 1 78 ? -0.733 14.400 6.447 1.00 95.75 78 GLY A CA 1
ATOM 622 C C . GLY A 1 78 ? -1.027 13.148 7.285 1.00 95.75 78 GLY A C 1
ATOM 623 O O . GLY A 1 78 ? -0.835 13.164 8.502 1.00 95.75 78 GLY A O 1
ATOM 624 N N . THR A 1 79 ? -1.448 12.040 6.667 1.00 95.94 79 THR A N 1
ATOM 625 C CA . THR A 1 79 ? -1.869 10.830 7.379 1.00 95.94 79 THR A CA 1
ATOM 626 C C . THR A 1 79 ? -0.669 10.083 7.958 1.00 95.94 79 THR A C 1
ATOM 628 O O . THR A 1 79 ? 0.170 9.528 7.243 1.00 95.94 79 THR A O 1
ATOM 631 N N . ARG A 1 80 ? -0.601 10.014 9.292 1.00 96.19 80 ARG A N 1
ATOM 632 C CA . ARG A 1 80 ? 0.427 9.256 10.016 1.00 96.19 80 ARG A CA 1
ATOM 633 C C . ARG A 1 80 ? -0.044 7.827 10.253 1.00 96.19 80 ARG A C 1
ATOM 635 O O . ARG A 1 80 ? -0.966 7.574 11.020 1.00 96.19 80 ARG A O 1
ATOM 642 N N . VAL A 1 81 ? 0.630 6.875 9.623 1.00 96.69 81 VAL A N 1
ATOM 643 C CA . VAL A 1 81 ? 0.358 5.440 9.777 1.00 96.69 81 VAL A CA 1
ATOM 644 C C . VAL A 1 81 ? 1.639 4.684 10.055 1.00 96.69 81 VAL A C 1
ATOM 646 O O . VAL A 1 81 ? 2.718 5.173 9.744 1.00 96.69 81 VAL A O 1
ATOM 649 N N . SER A 1 82 ? 1.545 3.476 10.606 1.00 97.31 82 SER A N 1
ATOM 650 C CA . SER A 1 82 ? 2.701 2.588 10.737 1.00 97.31 82 SER A CA 1
ATOM 651 C C . SER A 1 82 ? 3.049 1.920 9.399 1.00 97.31 82 SER A C 1
ATOM 653 O O . SER A 1 82 ? 2.191 1.721 8.534 1.00 97.31 82 SER A O 1
ATOM 655 N N . ARG A 1 83 ? 4.303 1.470 9.254 1.00 97.44 83 ARG A N 1
ATOM 656 C CA . ARG A 1 83 ? 4.738 0.644 8.108 1.00 97.44 83 ARG A CA 1
ATOM 657 C C . ARG A 1 83 ? 3.891 -0.623 7.950 1.00 97.44 83 ARG A C 1
ATOM 659 O O . ARG A 1 83 ? 3.676 -1.080 6.832 1.00 97.44 83 ARG A O 1
ATOM 666 N N . GLN A 1 84 ? 3.396 -1.187 9.054 1.00 97.12 84 GLN A N 1
ATOM 667 C CA . GLN A 1 84 ? 2.551 -2.378 9.007 1.00 97.12 84 GLN A CA 1
ATOM 668 C C . GLN A 1 84 ? 1.172 -2.079 8.419 1.00 97.12 84 GLN A C 1
ATOM 670 O O . GLN A 1 84 ? 0.674 -2.868 7.619 1.00 97.12 84 GLN A O 1
ATOM 675 N N . THR A 1 85 ? 0.589 -0.919 8.734 1.00 96.75 85 THR A N 1
ATOM 676 C CA . THR A 1 85 ? -0.652 -0.467 8.097 1.00 96.75 85 THR A CA 1
ATOM 677 C C . THR A 1 85 ? -0.470 -0.351 6.588 1.00 96.75 85 THR A C 1
ATOM 679 O O . THR A 1 85 ? -1.293 -0.889 5.855 1.00 96.75 85 THR A O 1
ATOM 682 N N . ILE A 1 86 ? 0.634 0.247 6.119 1.00 97.50 86 ILE A N 1
ATOM 683 C CA . ILE A 1 86 ? 0.950 0.325 4.682 1.00 97.50 86 ILE A CA 1
ATOM 684 C C . ILE A 1 86 ? 0.958 -1.069 4.046 1.00 97.50 86 ILE A C 1
ATOM 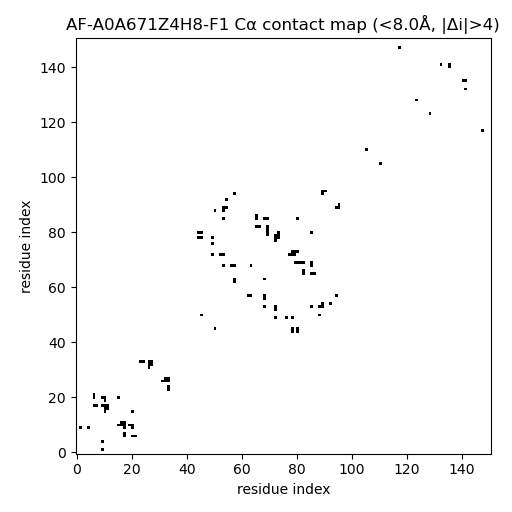686 O O . ILE A 1 86 ? 0.253 -1.292 3.065 1.00 97.50 86 ILE A O 1
ATOM 690 N N . ARG A 1 87 ? 1.680 -2.037 4.629 1.00 97.38 87 ARG A N 1
ATOM 691 C CA . ARG A 1 87 ? 1.712 -3.419 4.110 1.00 97.38 87 ARG A CA 1
ATOM 692 C C . ARG A 1 87 ? 0.323 -4.050 4.068 1.00 97.38 87 ARG A C 1
ATOM 694 O O . ARG A 1 87 ? -0.061 -4.600 3.043 1.00 97.38 87 ARG A O 1
ATOM 701 N N . ASN A 1 88 ? -0.456 -3.915 5.141 1.00 96.75 88 ASN A N 1
ATOM 702 C CA . ASN A 1 88 ? -1.817 -4.446 5.206 1.00 96.75 88 ASN A CA 1
ATOM 703 C C . ASN A 1 88 ? -2.721 -3.837 4.118 1.00 96.75 88 ASN A C 1
ATOM 705 O O . ASN A 1 88 ? -3.553 -4.544 3.549 1.00 96.75 88 ASN A O 1
ATOM 709 N N . ARG A 1 89 ? -2.560 -2.543 3.806 1.00 96.50 89 ARG A N 1
ATOM 710 C CA . ARG A 1 89 ? -3.290 -1.880 2.713 1.00 96.50 89 ARG A CA 1
ATOM 711 C C . ARG A 1 89 ? -2.869 -2.395 1.347 1.00 96.50 89 ARG A C 1
ATOM 713 O O . ARG A 1 89 ? -3.734 -2.747 0.554 1.00 96.50 89 ARG A O 1
ATOM 720 N N . LEU A 1 90 ? -1.569 -2.516 1.097 1.00 96.94 90 LEU A N 1
ATOM 721 C CA . LEU A 1 90 ? -1.058 -3.069 -0.157 1.00 96.94 90 LEU A CA 1
ATOM 722 C C . LEU A 1 90 ? -1.538 -4.513 -0.375 1.00 96.94 90 LEU A C 1
ATOM 724 O O . LEU A 1 90 ? -2.039 -4.836 -1.450 1.00 96.94 90 LEU A O 1
ATOM 728 N N . HIS A 1 91 ? -1.505 -5.349 0.666 1.00 96.81 91 HIS A N 1
ATOM 729 C CA . HIS A 1 91 ? -1.991 -6.729 0.598 1.00 96.81 91 HIS A CA 1
ATOM 730 C C . HIS A 1 91 ? -3.493 -6.821 0.306 1.00 96.81 91 HIS A C 1
ATOM 732 O O . HIS A 1 91 ? -3.909 -7.704 -0.439 1.00 96.81 91 HIS A O 1
ATOM 738 N N . ARG A 1 92 ? -4.320 -5.895 0.821 1.00 95.75 92 ARG A N 1
ATOM 739 C CA . ARG A 1 92 ? -5.752 -5.834 0.462 1.00 95.75 92 ARG A CA 1
ATOM 740 C C . ARG A 1 92 ? -5.981 -5.606 -1.034 1.00 95.75 92 ARG A C 1
ATOM 742 O O . ARG A 1 92 ? -7.028 -5.993 -1.538 1.00 95.75 92 ARG A O 1
ATOM 749 N N . PHE A 1 93 ? -5.017 -5.008 -1.731 1.00 95.88 93 PHE A N 1
ATOM 750 C CA . PHE A 1 93 ? -5.035 -4.826 -3.183 1.00 95.88 93 PHE A CA 1
ATOM 751 C C . PHE A 1 93 ? -4.270 -5.918 -3.950 1.00 95.88 93 PHE A C 1
ATOM 753 O O . PHE A 1 93 ? -4.079 -5.782 -5.156 1.00 95.88 93 PHE A O 1
ATOM 760 N N . GLY A 1 94 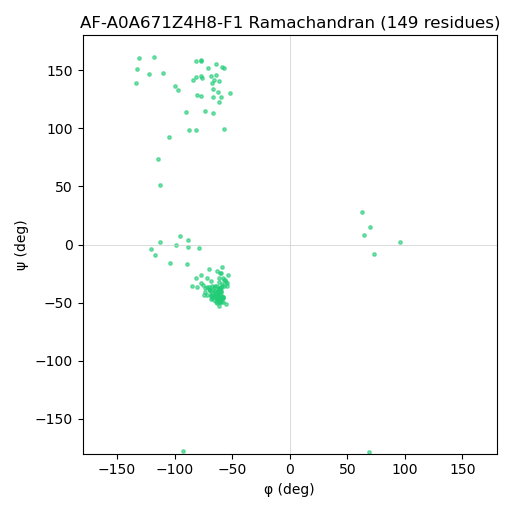? -3.800 -6.975 -3.279 1.00 95.62 94 GLY A N 1
ATOM 761 C CA . GLY A 1 94 ? -2.983 -8.029 -3.891 1.00 95.62 94 GLY A CA 1
ATOM 762 C C . GLY A 1 94 ? -1.568 -7.581 -4.278 1.00 95.62 94 GLY A C 1
ATOM 763 O O . GLY A 1 94 ? -0.894 -8.254 -5.060 1.00 95.62 94 GLY A O 1
ATOM 764 N N . LEU A 1 95 ? -1.113 -6.434 -3.764 1.00 95.12 95 LEU A N 1
ATOM 765 C CA . LEU A 1 95 ? 0.224 -5.912 -4.017 1.00 95.12 95 LEU A CA 1
ATOM 766 C C . LEU A 1 95 ? 1.196 -6.490 -2.992 1.00 95.12 95 LEU A C 1
ATOM 768 O O . LEU A 1 95 ? 1.317 -5.999 -1.869 1.00 95.12 95 LEU A O 1
ATOM 772 N N . ASN A 1 96 ? 1.902 -7.533 -3.414 1.00 92.31 96 ASN A N 1
ATOM 773 C CA . ASN A 1 96 ? 2.875 -8.238 -2.593 1.00 92.31 96 ASN A CA 1
ATOM 774 C C . ASN A 1 96 ? 4.286 -7.954 -3.106 1.00 92.31 96 ASN A C 1
ATOM 776 O O . ASN A 1 96 ? 4.507 -7.826 -4.313 1.00 92.31 9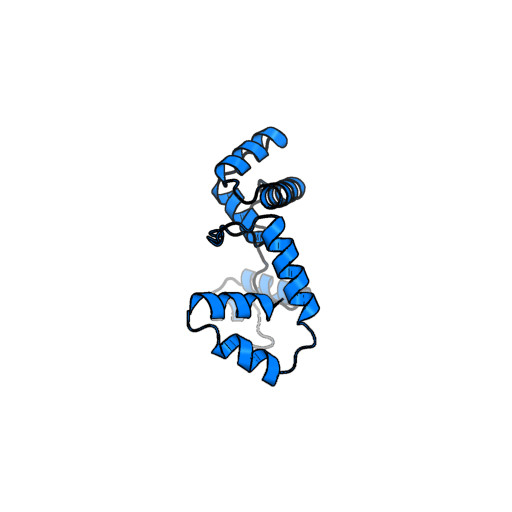6 ASN A O 1
ATOM 780 N N . ALA A 1 97 ? 5.254 -7.916 -2.192 1.00 89.25 97 ALA A N 1
ATOM 781 C CA . ALA A 1 97 ? 6.656 -7.852 -2.573 1.00 89.25 97 ALA A CA 1
ATOM 782 C C . ALA A 1 97 ? 7.035 -9.111 -3.369 1.00 89.25 97 ALA A C 1
ATOM 784 O O . ALA A 1 97 ? 6.744 -10.234 -2.955 1.00 89.25 97 ALA A O 1
ATOM 785 N N . ARG A 1 98 ? 7.685 -8.920 -4.518 1.00 89.25 98 ARG A N 1
ATOM 786 C CA . ARG A 1 98 ? 8.197 -9.998 -5.370 1.00 89.25 98 ARG A CA 1
ATOM 787 C C . ARG A 1 98 ? 9.628 -9.686 -5.773 1.00 89.25 98 ARG A C 1
ATOM 789 O O . ARG A 1 98 ? 10.001 -8.521 -5.896 1.00 89.25 98 ARG A O 1
ATOM 796 N N . ARG A 1 99 ? 10.422 -10.732 -6.000 1.00 88.38 99 ARG A N 1
ATOM 797 C CA . ARG A 1 99 ? 11.746 -10.586 -6.607 1.00 88.38 99 ARG A CA 1
ATOM 798 C C . ARG A 1 99 ? 11.570 -10.470 -8.124 1.00 88.38 99 ARG A C 1
ATOM 800 O O . ARG A 1 99 ? 10.869 -11.311 -8.690 1.00 88.38 99 ARG A O 1
ATOM 807 N N . PRO A 1 100 ? 12.147 -9.448 -8.780 1.00 84.88 100 PRO A N 1
ATOM 808 C CA . PRO A 1 100 ? 12.129 -9.379 -10.233 1.00 84.88 100 PRO A CA 1
ATOM 809 C C . PRO A 1 100 ? 12.911 -10.561 -10.813 1.00 84.88 100 PRO A C 1
ATOM 811 O O . PRO A 1 100 ? 13.900 -11.012 -10.227 1.00 84.88 100 PRO A O 1
ATOM 814 N N . LEU A 1 101 ? 12.462 -11.057 -11.965 1.00 88.56 101 LEU A N 1
ATOM 815 C CA . LEU A 1 101 ? 13.179 -12.097 -12.691 1.00 88.56 101 LEU A CA 1
ATOM 816 C C . LEU A 1 101 ? 14.513 -11.530 -13.194 1.00 88.56 101 LEU A C 1
ATOM 818 O O . LEU A 1 101 ? 14.541 -10.491 -13.852 1.00 88.56 101 LEU A O 1
ATOM 822 N N . GLN A 1 102 ? 15.609 -12.219 -12.883 1.00 88.25 102 GLN A N 1
ATOM 823 C CA . GLN A 1 102 ? 16.946 -11.854 -13.345 1.00 88.25 102 GLN A CA 1
ATOM 824 C C . GLN A 1 102 ? 17.135 -12.384 -14.770 1.00 88.25 102 GLN A C 1
ATOM 826 O O . GLN A 1 102 ? 17.408 -13.566 -14.965 1.00 88.25 102 GLN A O 1
ATOM 831 N N . VAL A 1 103 ? 16.943 -11.521 -15.768 1.00 85.12 103 VAL A N 1
ATOM 832 C CA . VAL A 1 103 ? 17.167 -11.841 -17.187 1.00 85.12 103 VAL A CA 1
ATOM 833 C C . VAL A 1 103 ? 18.188 -10.892 -17.792 1.00 85.12 103 VAL A C 1
ATOM 835 O O . VAL A 1 103 ? 18.232 -9.713 -17.444 1.00 85.12 103 VAL A O 1
ATOM 838 N N . THR A 1 104 ? 18.984 -11.392 -18.737 1.00 86.94 104 THR A N 1
ATOM 839 C CA . THR A 1 104 ? 19.868 -10.544 -19.540 1.00 86.94 104 THR A CA 1
ATOM 840 C C . THR A 1 104 ? 19.020 -9.545 -20.338 1.00 86.94 104 THR A C 1
ATOM 842 O O . THR A 1 104 ? 18.150 -9.974 -21.104 1.00 86.94 104 THR A O 1
ATOM 845 N N . PRO A 1 105 ? 19.239 -8.225 -20.189 1.00 85.19 105 PRO A N 1
ATOM 846 C CA . PRO A 1 105 ? 18.473 -7.231 -20.926 1.00 85.19 105 PRO A CA 1
ATOM 847 C C . PRO A 1 105 ? 18.640 -7.402 -22.440 1.00 85.19 105 PRO A C 1
ATOM 849 O O . PRO A 1 105 ? 19.754 -7.428 -22.961 1.00 85.19 105 PRO A O 1
ATOM 852 N N . LEU A 1 106 ? 17.525 -7.496 -23.166 1.00 88.31 106 LEU A N 1
ATOM 853 C CA . LEU A 1 106 ? 17.546 -7.471 -24.628 1.00 88.31 106 LEU A CA 1
ATOM 854 C C . LEU A 1 106 ? 17.737 -6.038 -25.119 1.00 88.31 106 LEU A C 1
ATOM 856 O O . LEU A 1 106 ? 16.962 -5.151 -24.746 1.00 88.31 106 LEU A O 1
ATOM 860 N N . THR A 1 107 ? 18.720 -5.841 -25.997 1.00 92.12 107 THR A N 1
ATOM 861 C CA . THR A 1 107 ? 18.890 -4.589 -26.737 1.00 92.12 107 THR A CA 1
ATOM 862 C C . THR A 1 107 ? 17.685 -4.361 -27.663 1.00 92.12 107 THR A C 1
ATOM 864 O O . THR A 1 107 ? 17.029 -5.328 -28.072 1.00 92.12 107 THR A O 1
ATOM 867 N N . PRO A 1 108 ? 17.374 -3.108 -28.044 1.00 94.38 108 PRO A N 1
ATOM 868 C CA . PRO A 1 108 ? 16.299 -2.826 -28.999 1.00 94.38 108 PRO A CA 1
ATOM 869 C C . PRO A 1 108 ? 16.452 -3.587 -30.324 1.00 94.38 108 PRO A C 1
ATOM 871 O O . PRO A 1 108 ? 15.465 -4.057 -30.886 1.00 94.38 108 PRO A O 1
ATOM 874 N N . ARG A 1 109 ? 17.695 -3.775 -30.792 1.00 93.38 109 ARG A N 1
ATOM 875 C CA . ARG A 1 109 ? 18.010 -4.584 -31.975 1.00 93.38 109 ARG A CA 1
ATOM 876 C C . ARG A 1 109 ? 17.587 -6.043 -31.793 1.00 93.38 109 ARG A C 1
ATOM 878 O O . ARG A 1 109 ? 16.795 -6.524 -32.594 1.00 93.38 109 ARG A O 1
ATOM 885 N N . HIS A 1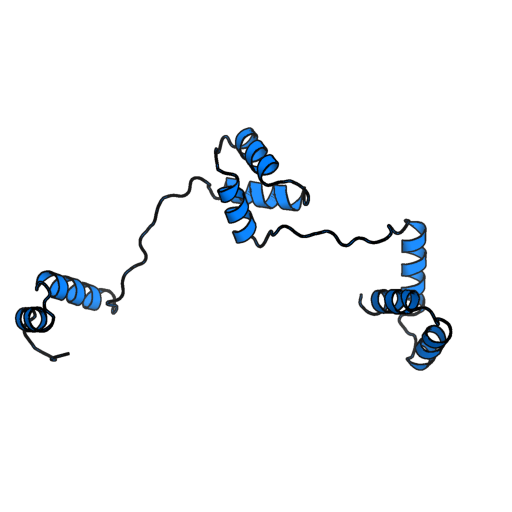 110 ? 18.019 -6.692 -30.706 1.00 88.19 110 HIS A N 1
ATOM 886 C CA . HIS A 1 110 ? 17.652 -8.084 -30.427 1.00 88.19 110 HIS A CA 1
ATOM 887 C C . HIS A 1 110 ? 16.136 -8.277 -30.328 1.00 88.19 110 HIS A C 1
ATOM 889 O O . HIS A 1 110 ? 15.626 -9.313 -30.738 1.00 88.19 110 HIS A O 1
ATOM 895 N N . ARG A 1 111 ? 15.399 -7.300 -29.781 1.00 90.56 111 ARG A N 1
ATOM 896 C CA . ARG A 1 111 ? 13.930 -7.376 -29.705 1.00 90.56 111 ARG A CA 1
ATOM 897 C C . ARG A 1 111 ? 13.286 -7.386 -31.090 1.00 90.56 111 ARG A C 1
ATOM 899 O O . ARG A 1 111 ? 12.402 -8.202 -31.314 1.00 90.56 111 ARG A O 1
ATOM 906 N N . ARG A 1 112 ? 13.741 -6.518 -32.002 1.00 94.00 112 ARG A N 1
ATOM 907 C CA . ARG A 1 112 ? 13.235 -6.465 -33.385 1.00 94.00 112 ARG A CA 1
ATOM 908 C C . ARG A 1 112 ? 13.532 -7.753 -34.143 1.00 94.00 112 ARG A C 1
ATOM 910 O O . ARG A 1 112 ? 12.618 -8.333 -34.705 1.00 94.00 112 ARG A O 1
ATOM 917 N N . GLU A 1 113 ? 14.777 -8.221 -34.096 1.00 91.75 113 GLU A N 1
ATOM 918 C CA . GLU A 1 113 ? 15.193 -9.453 -34.782 1.00 91.75 113 GLU A CA 1
ATOM 919 C C . GLU A 1 113 ? 14.429 -10.675 -34.255 1.00 91.75 113 GLU A C 1
ATOM 921 O O . GLU A 1 113 ? 13.940 -11.479 -35.040 1.00 91.75 113 GLU A O 1
ATOM 926 N N . ARG A 1 114 ? 14.253 -10.788 -32.930 1.00 88.69 114 ARG A N 1
ATOM 927 C CA . ARG A 1 114 ? 13.464 -11.876 -32.331 1.00 88.69 114 ARG A CA 1
ATOM 928 C C . ARG A 1 114 ? 11.990 -11.815 -32.710 1.00 88.69 114 ARG A C 1
ATOM 930 O O . ARG A 1 114 ? 11.399 -12.863 -32.937 1.00 88.69 114 ARG A O 1
ATOM 937 N N . LEU A 1 115 ? 11.402 -10.619 -32.747 1.00 89.75 115 LEU A N 1
ATOM 938 C CA . LEU A 1 115 ? 10.006 -10.446 -33.141 1.00 89.75 115 LEU A CA 1
ATOM 939 C C . LEU A 1 1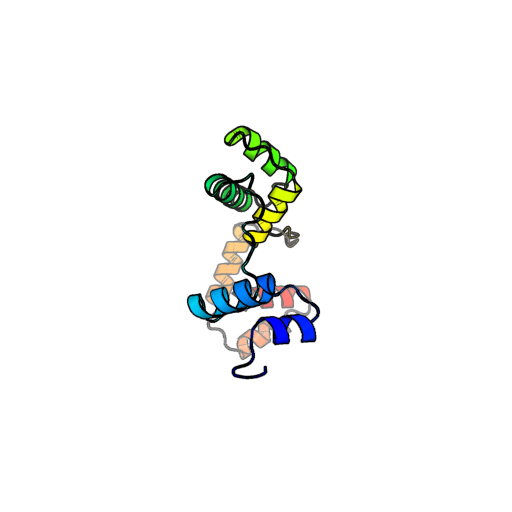15 ? 9.801 -10.809 -34.612 1.00 89.75 115 LEU A C 1
ATOM 941 O O . LEU A 1 115 ? 8.890 -11.571 -34.909 1.00 89.75 115 LEU A O 1
ATOM 945 N N . GLN A 1 116 ? 10.663 -10.308 -35.500 1.00 91.69 116 GLN A N 1
ATOM 946 C CA . GLN A 1 116 ? 10.608 -10.626 -36.926 1.00 91.69 116 GLN A CA 1
ATOM 947 C C . GLN A 1 116 ? 10.758 -12.131 -37.146 1.00 91.69 116 GLN A C 1
ATOM 949 O O . GLN A 1 116 ? 9.932 -12.742 -37.810 1.00 91.69 116 GLN A O 1
ATOM 954 N N . TRP A 1 117 ? 11.749 -12.748 -36.495 1.00 87.31 117 TRP A N 1
ATOM 955 C CA . TRP A 1 117 ? 11.943 -14.190 -36.568 1.00 87.31 117 TRP A CA 1
ATOM 956 C C . TRP A 1 117 ? 10.704 -14.949 -36.092 1.00 87.31 117 TRP A C 1
ATOM 958 O O . TRP A 1 117 ? 10.250 -15.853 -36.781 1.00 87.31 117 TRP A O 1
ATOM 968 N N . ALA A 1 118 ? 10.107 -14.560 -34.960 1.00 86.94 118 ALA A N 1
ATOM 969 C CA . ALA A 1 118 ? 8.871 -15.182 -34.497 1.00 86.94 118 ALA A CA 1
ATOM 970 C C . ALA A 1 118 ? 7.760 -15.056 -35.551 1.00 86.94 118 ALA A C 1
ATOM 972 O O . ALA A 1 118 ? 7.174 -16.067 -35.915 1.00 86.94 118 ALA A O 1
ATOM 973 N N . GLN A 1 119 ? 7.529 -13.858 -36.095 1.00 89.50 119 GLN A N 1
ATOM 974 C CA . GLN A 1 119 ? 6.508 -13.601 -37.117 1.00 89.50 119 GLN A CA 1
ATOM 975 C C . GLN A 1 119 ? 6.711 -14.437 -38.387 1.00 89.50 119 GLN A C 1
ATOM 977 O O . GLN A 1 119 ? 5.763 -15.070 -38.847 1.00 89.50 119 GLN A O 1
ATOM 982 N N . ASP A 1 120 ? 7.939 -14.502 -38.903 1.00 88.94 120 ASP A N 1
ATOM 983 C CA . ASP A 1 120 ? 8.287 -15.268 -40.107 1.00 88.94 120 ASP A CA 1
ATOM 984 C C . ASP A 1 120 ? 8.060 -16.783 -39.923 1.00 88.94 120 ASP A C 1
ATOM 986 O O . ASP A 1 120 ? 7.890 -17.519 -40.895 1.00 88.94 120 ASP A O 1
ATOM 990 N N . HIS A 1 121 ? 8.060 -17.254 -38.671 1.00 82.31 121 HIS A N 1
ATOM 991 C CA . HIS A 1 121 ? 8.019 -18.672 -38.317 1.00 82.31 121 HIS A CA 1
ATOM 992 C C . HIS A 1 121 ? 6.705 -19.085 -37.626 1.00 82.31 121 HIS A C 1
ATOM 994 O O . HIS A 1 121 ? 6.540 -20.253 -37.286 1.00 82.31 121 HIS A O 1
ATOM 1000 N N . VAL A 1 122 ? 5.731 -18.178 -37.454 1.00 85.62 122 VAL A N 1
ATOM 1001 C CA . VAL A 1 122 ? 4.414 -18.476 -36.841 1.00 85.62 122 VAL A CA 1
ATOM 1002 C C . VAL A 1 122 ? 3.672 -19.593 -37.584 1.00 85.62 122 VAL A C 1
ATOM 1004 O O . VAL A 1 122 ? 2.988 -20.401 -36.963 1.00 85.62 122 VAL A O 1
ATOM 1007 N N . THR A 1 123 ? 3.806 -19.659 -38.910 1.00 88.00 123 THR A N 1
ATOM 1008 C CA . THR A 1 123 ? 3.093 -20.623 -39.767 1.00 88.00 123 THR A CA 1
ATOM 1009 C C . THR A 1 123 ? 3.833 -21.948 -39.945 1.00 88.00 123 THR A C 1
ATOM 1011 O O . THR A 1 123 ? 3.389 -22.808 -40.707 1.00 88.00 123 THR A O 1
ATOM 1014 N N . TRP A 1 124 ? 4.967 -22.133 -39.268 1.00 87.69 124 TRP A N 1
ATOM 1015 C CA . TRP A 1 124 ? 5.774 -23.333 -39.428 1.00 87.69 124 TRP A CA 1
ATOM 1016 C C . TRP A 1 124 ? 5.079 -24.584 -38.901 1.00 87.69 124 TRP A C 1
ATOM 1018 O O . TRP A 1 124 ? 4.490 -24.610 -37.819 1.00 87.69 124 TRP A O 1
ATOM 1028 N N . THR A 1 125 ? 5.227 -25.664 -39.661 1.00 87.19 125 THR A N 1
ATOM 1029 C CA . THR A 1 125 ? 4.721 -26.987 -39.299 1.00 87.19 125 THR A CA 1
ATOM 1030 C C . THR A 1 125 ? 5.612 -27.657 -38.253 1.00 87.19 125 THR A C 1
ATOM 1032 O O . THR A 1 125 ? 6.804 -27.368 -38.129 1.00 87.19 125 THR A O 1
ATOM 1035 N N . MET A 1 126 ? 5.060 -28.628 -37.521 1.00 81.88 126 MET A N 1
ATOM 1036 C CA . MET A 1 126 ? 5.804 -29.392 -36.506 1.00 81.88 126 MET A CA 1
ATOM 1037 C C . MET A 1 126 ? 7.085 -30.048 -37.051 1.00 81.88 126 MET A C 1
ATOM 1039 O O . MET A 1 126 ? 8.084 -30.140 -36.338 1.00 81.88 126 MET A O 1
ATOM 1043 N N . GLN A 1 127 ? 7.094 -30.463 -38.323 1.00 83.44 127 GLN A N 1
ATOM 1044 C CA . GLN A 1 127 ? 8.286 -31.020 -38.968 1.00 83.44 127 GLN A CA 1
ATOM 1045 C C . GLN A 1 127 ? 9.383 -29.963 -39.159 1.00 83.44 127 GLN A C 1
ATOM 1047 O O . GLN A 1 127 ? 10.552 -30.250 -38.901 1.00 83.44 127 GLN A O 1
ATOM 1052 N N . GLN A 1 128 ? 9.025 -28.729 -39.520 1.00 80.25 128 GLN A N 1
ATOM 1053 C CA . GLN A 1 128 ? 9.972 -27.614 -39.637 1.00 80.25 128 GLN A CA 1
ATOM 1054 C C . GLN A 1 128 ? 10.535 -27.221 -38.262 1.00 80.25 128 GLN A C 1
ATOM 1056 O O . GLN A 1 128 ? 11.753 -27.098 -38.106 1.00 80.25 128 GLN A O 1
ATOM 1061 N N . TRP A 1 129 ? 9.685 -27.167 -37.230 1.00 81.56 129 TRP A N 1
ATOM 1062 C CA . TRP A 1 129 ? 10.122 -26.955 -35.843 1.00 81.56 129 TRP A CA 1
ATOM 1063 C C . TRP A 1 129 ? 11.083 -28.043 -35.347 1.00 81.56 129 TRP A C 1
ATOM 1065 O O . TRP A 1 129 ? 12.054 -27.744 -34.645 1.00 81.56 129 TRP A O 1
ATOM 1075 N N . SER A 1 130 ? 10.869 -29.302 -35.749 1.00 77.62 130 SER A N 1
ATOM 1076 C CA . SER A 1 130 ? 11.736 -30.424 -35.363 1.00 77.62 130 SER A CA 1
ATOM 1077 C C . SER A 1 130 ? 13.182 -30.261 -35.846 1.00 77.62 130 SER A C 1
ATOM 1079 O O . SER A 1 130 ? 14.113 -30.754 -35.211 1.00 77.62 130 SER A O 1
ATOM 1081 N N . THR A 1 131 ? 13.403 -29.560 -36.959 1.00 79.81 131 THR A N 1
ATOM 1082 C CA . THR A 1 131 ? 14.742 -29.328 -37.515 1.00 79.81 131 THR A CA 1
ATOM 1083 C C . THR A 1 131 ? 15.507 -28.290 -36.700 1.00 79.81 131 THR A C 1
ATOM 1085 O O . THR A 1 131 ? 16.655 -28.534 -36.332 1.00 79.81 131 THR A O 1
ATOM 1088 N N . VAL A 1 132 ? 14.852 -27.190 -36.317 1.00 74.75 132 VAL A N 1
ATOM 1089 C CA . VAL A 1 132 ? 15.445 -26.169 -35.433 1.00 74.75 132 VAL A CA 1
ATOM 1090 C C . VAL A 1 132 ? 15.771 -26.757 -34.061 1.00 74.75 132 VAL A C 1
ATOM 1092 O O . VAL A 1 132 ? 16.867 -26.561 -33.541 1.00 74.75 132 VAL A O 1
ATOM 1095 N N . LEU A 1 133 ? 14.863 -27.555 -33.495 1.00 73.00 133 LEU A N 1
ATOM 1096 C CA . LEU A 1 133 ? 15.086 -28.227 -32.213 1.00 73.00 133 LEU A CA 1
ATOM 1097 C C . LEU A 1 133 ? 16.271 -29.203 -32.237 1.00 73.00 133 LEU A C 1
ATOM 1099 O O . LEU A 1 133 ? 17.001 -29.288 -31.250 1.00 73.00 133 LEU A O 1
ATOM 1103 N N . ARG A 1 134 ? 16.480 -29.922 -33.348 1.00 68.12 134 ARG A N 1
ATOM 1104 C CA . ARG A 1 134 ? 17.606 -30.858 -33.516 1.00 68.12 134 ARG A CA 1
ATOM 1105 C C . ARG A 1 134 ? 18.949 -30.147 -33.675 1.00 68.12 134 ARG A C 1
ATOM 1107 O O . ARG A 1 134 ? 19.947 -30.632 -33.153 1.00 68.12 134 ARG A O 1
ATOM 1114 N N . ALA A 1 135 ? 18.975 -28.999 -34.353 1.00 66.75 135 ALA A N 1
ATOM 1115 C CA . ALA A 1 135 ? 20.196 -28.221 -34.568 1.00 66.75 135 ALA A CA 1
ATOM 1116 C C . ALA A 1 135 ? 20.725 -27.546 -33.284 1.00 66.75 135 ALA A C 1
ATOM 1118 O O . ALA A 1 135 ? 21.906 -27.212 -33.193 1.00 66.75 135 ALA A O 1
ATOM 1119 N N . HIS A 1 136 ? 19.878 -27.356 -32.269 1.00 58.59 136 HIS A N 1
ATOM 1120 C CA . HIS A 1 136 ? 20.250 -26.693 -31.023 1.00 58.59 136 HIS A CA 1
ATOM 1121 C C . HIS A 1 136 ? 20.436 -27.688 -29.862 1.00 58.59 136 HIS A C 1
ATOM 1123 O O . HIS A 1 136 ? 19.514 -27.988 -29.107 1.00 58.59 136 HIS A O 1
ATOM 1129 N N . THR A 1 137 ? 21.667 -28.156 -29.653 1.00 54.75 137 THR A N 1
ATOM 1130 C CA . THR A 1 137 ? 22.024 -29.129 -28.597 1.00 54.75 137 THR A CA 1
ATOM 1131 C C . THR A 1 137 ? 22.175 -28.533 -27.187 1.00 54.75 137 THR A C 1
ATOM 1133 O O . THR A 1 137 ? 22.374 -29.269 -26.223 1.00 54.75 137 THR A O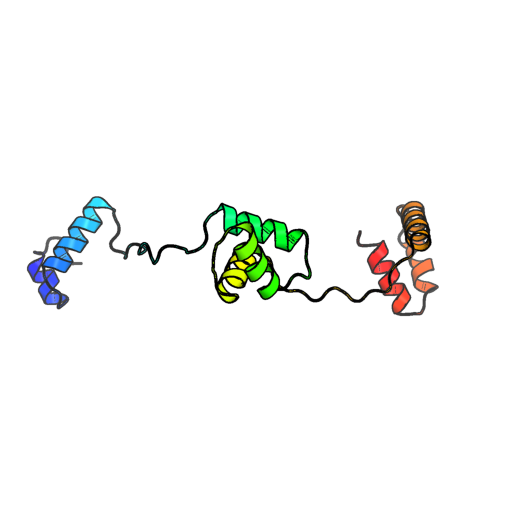 1
ATOM 1136 N N . SER A 1 138 ? 22.037 -27.214 -27.008 1.00 54.25 138 SER A N 1
ATOM 1137 C CA . SER A 1 138 ? 22.205 -26.557 -25.701 1.00 54.25 138 SER A CA 1
ATOM 1138 C C . SER A 1 138 ? 20.875 -26.310 -24.978 1.00 54.25 138 SER A C 1
ATOM 1140 O O . SER A 1 138 ? 19.946 -25.728 -25.539 1.00 54.25 138 SER A O 1
ATOM 1142 N N . ALA A 1 139 ? 20.800 -26.654 -23.685 1.00 53.22 139 ALA A N 1
ATOM 1143 C CA . ALA A 1 139 ? 19.640 -26.405 -22.814 1.00 53.22 139 ALA A CA 1
ATOM 1144 C C . ALA A 1 139 ? 19.181 -24.927 -22.789 1.00 53.22 139 ALA A C 1
ATOM 1146 O O . ALA A 1 139 ? 17.998 -24.645 -22.595 1.00 53.22 139 ALA A O 1
ATOM 1147 N N . LYS A 1 140 ? 20.089 -23.977 -23.063 1.00 46.66 140 LYS A N 1
ATOM 1148 C CA . LYS A 1 140 ? 19.777 -22.541 -23.182 1.00 46.66 140 LYS A CA 1
ATOM 1149 C C . LYS A 1 140 ? 18.931 -22.207 -24.419 1.00 46.66 140 LYS A C 1
ATOM 1151 O O . LYS A 1 140 ? 18.117 -21.291 -24.359 1.00 46.66 140 LYS A O 1
ATOM 1156 N N . ALA A 1 141 ? 19.086 -22.951 -25.515 1.00 49.66 141 ALA A N 1
ATOM 1157 C CA . ALA A 1 141 ? 18.322 -22.745 -26.746 1.00 49.66 141 ALA A CA 1
ATOM 1158 C C . ALA A 1 141 ? 16.894 -23.307 -26.643 1.00 49.66 141 ALA A C 1
ATOM 1160 O O . ALA A 1 141 ? 15.957 -22.692 -27.146 1.00 49.66 141 ALA A O 1
ATOM 1161 N N . LYS A 1 142 ? 16.701 -24.405 -25.895 1.00 50.59 142 LYS A N 1
ATOM 1162 C CA . LYS A 1 142 ? 15.364 -24.951 -25.589 1.00 50.59 142 LYS A CA 1
ATOM 1163 C C . LYS A 1 142 ? 14.500 -23.957 -24.802 1.00 50.59 142 LYS A C 1
ATOM 1165 O O . LYS A 1 142 ? 13.323 -23.802 -25.105 1.00 50.59 142 LYS A O 1
ATOM 1170 N N . LEU A 1 143 ? 15.092 -23.236 -23.845 1.00 49.84 143 LEU A N 1
ATOM 1171 C CA . LEU A 1 143 ? 14.416 -22.163 -23.096 1.00 49.84 143 LEU A CA 1
ATOM 1172 C C . LEU A 1 143 ? 14.071 -20.949 -23.969 1.00 49.84 143 LEU A C 1
ATOM 1174 O O . LEU A 1 143 ? 13.027 -20.330 -23.778 1.00 49.84 143 LEU A O 1
ATOM 1178 N N . LEU A 1 144 ? 14.936 -20.622 -24.930 1.00 50.78 144 LEU A N 1
ATOM 1179 C CA . LEU A 1 144 ? 14.713 -19.548 -25.897 1.00 50.78 144 LEU A CA 1
ATOM 1180 C C . LEU A 1 144 ? 13.521 -19.867 -26.810 1.00 50.78 144 LEU A C 1
ATOM 1182 O O . LEU A 1 144 ? 12.689 -18.994 -27.031 1.00 50.78 144 LEU A O 1
ATOM 1186 N N . LEU A 1 145 ? 13.385 -21.125 -27.241 1.00 52.56 145 LEU A N 1
ATOM 1187 C CA . LEU A 1 145 ? 12.226 -21.589 -28.004 1.00 52.56 145 LEU A CA 1
ATOM 1188 C C . LEU A 1 145 ? 10.949 -21.639 -27.153 1.00 52.56 145 LEU A C 1
ATOM 1190 O O . LEU A 1 145 ? 9.899 -21.213 -27.616 1.00 52.56 145 LEU A O 1
ATOM 1194 N N . PHE A 1 146 ? 11.033 -22.082 -25.892 1.00 51.41 146 PHE A N 1
ATOM 1195 C CA . PHE A 1 146 ? 9.876 -22.104 -24.987 1.00 51.41 146 PHE A CA 1
ATOM 1196 C C . PHE A 1 146 ? 9.274 -20.704 -24.787 1.00 51.41 146 PHE A C 1
ATOM 1198 O O . PHE A 1 146 ? 8.059 -20.570 -24.686 1.00 51.41 146 PHE A O 1
ATOM 1205 N N . PHE A 1 147 ? 10.116 -19.663 -24.794 1.00 51.56 147 PHE A N 1
ATOM 1206 C CA . PHE A 1 147 ? 9.693 -18.261 -24.735 1.00 51.56 147 PHE A CA 1
ATOM 1207 C C . PHE A 1 147 ? 9.159 -17.702 -26.062 1.00 51.56 147 PHE A C 1
ATOM 1209 O O . PHE A 1 147 ? 8.377 -16.759 -26.025 1.00 51.56 147 PHE A O 1
ATOM 1216 N N . VAL A 1 148 ? 9.574 -18.244 -27.213 1.00 50.03 148 VAL A N 1
ATOM 1217 C CA . VAL A 1 148 ? 9.032 -17.851 -28.529 1.00 50.03 148 VAL A CA 1
ATOM 1218 C C . VAL A 1 148 ? 7.708 -18.567 -28.828 1.00 50.03 148 VAL A C 1
ATOM 1220 O O . VAL A 1 148 ? 6.863 -18.003 -29.507 1.00 50.03 148 VAL A O 1
ATOM 1223 N N . VAL A 1 149 ? 7.497 -19.769 -28.282 1.00 46.31 149 VAL A N 1
ATOM 1224 C CA . VAL A 1 149 ? 6.277 -20.574 -28.481 1.00 46.31 149 VAL A CA 1
ATOM 1225 C C . VAL A 1 149 ? 5.180 -20.279 -27.435 1.00 46.31 149 VAL A C 1
ATOM 1227 O O . VAL A 1 149 ? 4.026 -20.611 -27.669 1.00 46.31 149 VAL A O 1
ATOM 1230 N N . ASN A 1 150 ? 5.494 -19.641 -26.295 1.00 36.75 150 ASN A N 1
ATOM 1231 C CA . ASN A 1 150 ? 4.511 -19.239 -25.263 1.00 36.75 150 ASN A CA 1
ATOM 1232 C C . ASN A 1 150 ? 4.353 -17.708 -25.141 1.00 36.75 150 ASN A C 1
ATOM 1234 O O . ASN A 1 150 ? 4.445 -17.153 -24.041 1.00 36.75 150 ASN A O 1
ATOM 1238 N N . ILE A 1 151 ? 4.125 -17.029 -26.266 1.00 40.75 151 ILE A N 1
ATOM 1239 C CA . ILE A 1 151 ? 3.476 -15.707 -26.315 1.00 40.75 151 ILE A CA 1
ATOM 1240 C C . ILE A 1 151 ? 2.235 -15.832 -27.187 1.00 40.75 151 ILE A C 1
ATOM 1242 O O . ILE A 1 151 ? 2.362 -16.439 -28.271 1.00 40.75 151 ILE A O 1
#

Solvent-accessible surface area (backbone atoms only — not comparable to full-atom values): 9454 Å² total; per-residue (Å²): 128,77,84,86,61,57,58,60,57,57,13,60,77,68,76,46,58,46,68,55,49,50,53,43,52,51,40,26,73,76,67,77,46,76,72,84,73,88,74,89,71,79,84,72,93,65,55,73,66,54,54,50,47,52,52,52,50,45,69,75,39,76,83,65,46,50,65,55,52,39,51,51,41,27,74,76,68,65,50,86,69,55,52,64,56,48,49,56,54,35,48,75,71,72,54,68,94,75,84,79,84,92,68,85,82,74,50,76,65,57,50,51,55,52,49,50,51,48,63,78,49,68,84,59,51,72,70,60,52,51,51,58,58,66,74,46,88,47,75,71,50,56,54,53,48,54,58,67,72,68,111

Nearest PDB structures (foldseek):
  1mdm-assembly1_A  TM=7.943E-01  e=1.455E-03  Homo sapiens
  7s03-assembly1_A-2  TM=7.578E-01  e=1.242E-01  Homo sapiens
  8b9x-assembly2_B  TM=4.599E-01  e=5.260E-01  Homo sapiens
  8ohd-assembly1_C  TM=2.673E-01  e=5.299E+00  Homo sapiens

pLDDT: mean 86.21, std 14.91, range [36.75, 97.81]

Radius of gyration: 31.55 Å; Cα contacts (8 Å, |Δi|>4): 72; chains: 1; bounding box: 66×45×74 Å

Secondary structure (DSSP, 8-state):
--TT--HHHHHHHTTS-HHHHHHHHHHHHHHS--SPPPP--PPPSS-HHHHHHHHHHHHH-TT--HHHHHHHHHHHH-----HHHHHHHHHHTT----PPP--PPPPHHHHHHHHHHHHHHTT--HHHHHHHHHH--SHHHHHHHHHHH--